Protein AF-A0A392RPI7-F1 (afdb_monomer_lite)

Foldseek 3Di:
DDDDDDDDDDDDDDDDDDDDDDDDDDDDDPPPPPDDPPPPPDDPPPPPDPVPCPDPDDDDCCVVDDCSCVVVPPDDPVVRVCVVPVQDPVNVVVVVVVVVVVVVVVVVVVVVVVVVVPPDDDPDDD

Radius of gyration: 30.82 Å; chains: 1; bounding box: 76×56×72 Å

Structure (mmCIF, N/CA/C/O backbone):
data_AF-A0A392RPI7-F1
#
_entry.id   AF-A0A392RPI7-F1
#
loop_
_atom_site.group_PDB
_atom_site.id
_atom_site.type_symbol
_atom_site.label_atom_id
_atom_site.label_alt_id
_atom_site.label_comp_id
_atom_site.label_asym_id
_atom_site.label_entity_id
_atom_site.label_seq_id
_atom_site.pdbx_PDB_ins_code
_atom_site.Cartn_x
_atom_site.Cartn_y
_atom_site.Cartn_z
_atom_site.occupancy
_atom_site.B_iso_or_equiv
_atom_site.auth_seq_id
_atom_site.auth_comp_id
_atom_site.auth_asym_id
_atom_site.auth_atom_id
_atom_site.pdbx_PDB_model_num
ATOM 1 N N . ILE A 1 1 ? 12.621 -22.793 6.891 1.00 51.31 1 ILE A N 1
ATOM 2 C CA . ILE A 1 1 ? 13.634 -23.084 7.932 1.00 51.31 1 ILE A CA 1
ATOM 3 C C . ILE A 1 1 ? 14.975 -23.235 7.242 1.00 51.31 1 ILE A C 1
ATOM 5 O O . ILE A 1 1 ? 15.217 -24.303 6.709 1.00 51.31 1 ILE A O 1
ATOM 9 N N . TRP A 1 2 ? 15.815 -22.201 7.255 1.00 33.41 2 TRP A N 1
ATOM 10 C CA . TRP A 1 2 ? 17.270 -22.356 7.182 1.00 33.41 2 TRP A CA 1
ATOM 11 C C . TRP A 1 2 ? 17.887 -21.297 8.095 1.00 33.41 2 TRP A C 1
ATOM 13 O O . TRP A 1 2 ? 17.594 -20.114 7.963 1.00 33.41 2 TRP A O 1
ATOM 23 N N . ALA A 1 3 ? 18.672 -21.768 9.057 1.00 39.59 3 ALA A N 1
ATOM 24 C CA . ALA A 1 3 ? 19.480 -21.000 9.991 1.00 39.59 3 ALA A CA 1
ATOM 25 C C . ALA A 1 3 ? 20.866 -21.646 10.010 1.00 39.59 3 ALA A C 1
ATOM 27 O O . ALA A 1 3 ? 20.908 -22.869 10.078 1.00 39.59 3 ALA A O 1
ATOM 28 N N . VAL A 1 4 ? 21.929 -20.837 9.947 1.00 40.47 4 VAL A N 1
ATOM 29 C CA . VAL A 1 4 ? 23.367 -21.073 10.248 1.00 40.47 4 VAL A CA 1
ATOM 30 C C . VAL A 1 4 ? 24.020 -19.695 9.987 1.00 40.47 4 VAL A C 1
ATOM 32 O O . VAL A 1 4 ? 23.712 -19.109 8.957 1.00 40.47 4 VAL A O 1
ATOM 35 N N . LEU A 1 5 ? 24.900 -19.067 10.767 1.00 35.44 5 LEU A N 1
ATOM 36 C CA . LEU A 1 5 ? 25.519 -19.254 12.081 1.00 35.44 5 LEU A CA 1
ATOM 37 C C . LEU A 1 5 ? 26.248 -17.918 12.376 1.00 35.44 5 LEU A C 1
ATOM 39 O O . LEU A 1 5 ? 26.778 -17.293 11.462 1.00 35.44 5 LEU A O 1
ATOM 43 N N . GLU A 1 6 ? 26.221 -17.493 13.636 1.00 43.22 6 GLU A N 1
ATOM 44 C CA . GLU A 1 6 ? 26.951 -16.362 14.235 1.00 43.22 6 GLU A CA 1
ATOM 45 C C . GLU A 1 6 ? 28.468 -16.346 13.959 1.00 43.22 6 GLU A C 1
ATOM 47 O O . GLU A 1 6 ? 29.110 -17.393 14.023 1.00 43.22 6 GLU A O 1
ATOM 52 N N . GLU A 1 7 ? 29.057 -15.148 13.838 1.00 35.44 7 GLU A N 1
ATOM 53 C CA . GLU A 1 7 ? 30.389 -14.864 14.398 1.00 35.44 7 GLU A CA 1
ATOM 54 C C . GLU A 1 7 ? 30.482 -13.395 14.876 1.00 35.44 7 GLU A C 1
ATOM 56 O O . GLU A 1 7 ? 29.985 -12.472 14.231 1.00 35.44 7 GLU A O 1
ATOM 61 N N . SER A 1 8 ? 31.090 -13.199 16.049 1.00 45.62 8 SER A N 1
ATOM 62 C CA . SER A 1 8 ? 31.067 -12.004 16.907 1.00 45.62 8 SER A CA 1
ATOM 63 C C . SER A 1 8 ? 32.345 -11.130 16.837 1.00 45.62 8 SER A C 1
ATOM 65 O O . SER A 1 8 ? 33.437 -11.661 16.988 1.00 45.62 8 SER A O 1
ATOM 67 N N . GLY A 1 9 ? 32.179 -9.789 16.801 1.00 39.09 9 GLY A N 1
ATOM 68 C CA . GLY A 1 9 ? 33.077 -8.714 17.329 1.00 39.09 9 GLY A CA 1
ATOM 69 C C . GLY A 1 9 ? 34.450 -8.446 16.653 1.00 39.09 9 GLY A C 1
ATOM 70 O O . GLY A 1 9 ? 34.900 -9.291 15.892 1.00 39.09 9 GLY A O 1
ATOM 71 N N . PRO A 1 10 ? 35.182 -7.321 16.923 1.00 44.31 10 PRO A N 1
ATOM 72 C CA . PRO A 1 10 ? 34.985 -6.278 17.943 1.00 44.31 10 PRO A CA 1
ATOM 73 C C . PRO A 1 10 ? 35.055 -4.799 17.449 1.00 44.31 10 PRO A C 1
ATOM 75 O O . PRO A 1 10 ? 35.324 -4.477 16.296 1.00 44.31 10 PRO A O 1
ATOM 78 N N . VAL A 1 11 ? 34.814 -3.897 18.406 1.00 47.00 11 VAL A N 1
ATOM 79 C CA . VAL A 1 11 ? 34.864 -2.423 18.374 1.00 47.00 11 VAL A CA 1
ATOM 80 C C . VAL A 1 11 ? 36.201 -1.827 17.883 1.00 47.00 11 VAL A C 1
ATOM 82 O O . VAL A 1 11 ? 37.271 -2.336 18.207 1.00 47.00 11 VAL A O 1
ATOM 85 N N . GLY A 1 12 ? 36.154 -0.684 17.183 1.00 37.12 12 GLY A N 1
ATOM 86 C CA . GLY A 1 12 ? 37.349 0.105 16.855 1.00 37.12 12 GLY A CA 1
ATOM 87 C C . GLY A 1 12 ? 37.053 1.385 16.067 1.00 37.12 12 GLY A C 1
ATOM 88 O O . GLY A 1 12 ? 36.778 1.348 14.875 1.00 37.12 12 GLY A O 1
ATOM 89 N N . SER A 1 13 ? 37.115 2.527 16.749 1.00 54.50 13 SER A N 1
ATOM 90 C CA . SER A 1 13 ? 37.046 3.887 16.204 1.00 54.50 13 SER A CA 1
ATOM 91 C C . SER A 1 13 ? 38.270 4.257 15.360 1.00 54.50 13 SER A C 1
ATOM 93 O O . SER A 1 13 ? 39.371 3.844 15.719 1.00 54.50 13 SER A O 1
ATOM 95 N N . SER A 1 14 ? 38.106 5.140 14.364 1.00 45.69 14 SER A N 1
ATOM 96 C CA . SER A 1 14 ? 38.886 6.387 14.154 1.00 45.69 14 SER A CA 1
ATOM 97 C C . SER A 1 14 ? 38.603 6.982 12.766 1.00 45.69 14 SER A C 1
ATOM 99 O O . SER A 1 14 ? 38.837 6.328 11.754 1.00 45.69 14 SER A O 1
ATOM 101 N N . SER A 1 15 ? 38.167 8.245 12.714 1.00 52.41 15 SER A N 1
ATOM 102 C CA . SER A 1 15 ? 38.158 9.067 11.494 1.00 52.41 15 SER A CA 1
ATOM 103 C C . SER A 1 15 ? 39.515 9.750 11.310 1.00 52.41 15 SER A C 1
ATOM 105 O O . SER A 1 15 ? 39.924 10.482 12.214 1.00 52.41 15 SER A O 1
ATOM 107 N N . PRO A 1 16 ? 40.186 9.630 10.152 1.00 52.38 16 PRO A N 1
ATOM 108 C CA . PRO A 1 16 ? 41.284 10.514 9.802 1.00 52.38 16 PRO A CA 1
ATOM 109 C C . PRO A 1 16 ? 40.748 11.690 8.981 1.00 52.38 16 PRO A C 1
ATOM 111 O O . PRO A 1 16 ? 40.222 11.521 7.881 1.00 52.38 16 PRO A O 1
ATOM 114 N N . GLY A 1 17 ? 40.898 12.898 9.524 1.00 48.22 17 GLY A N 1
ATOM 115 C CA . GLY A 1 17 ? 40.789 14.127 8.751 1.00 48.22 17 GLY A CA 1
ATOM 116 C C . GLY A 1 17 ? 41.848 14.144 7.649 1.00 48.22 17 GLY A C 1
ATOM 117 O O . GLY A 1 17 ? 43.034 13.965 7.917 1.00 48.22 17 GLY A O 1
ATOM 118 N N . GLY A 1 18 ? 41.412 14.352 6.410 1.00 48.03 18 GLY A N 1
ATOM 119 C CA . GLY A 1 18 ? 42.288 14.549 5.265 1.00 48.03 18 GLY A CA 1
ATOM 120 C C . GLY A 1 18 ? 42.185 15.986 4.779 1.00 48.03 18 GLY A C 1
ATOM 121 O O . GLY A 1 18 ? 41.219 16.342 4.110 1.00 48.03 18 GLY A O 1
ATOM 122 N N . VAL A 1 19 ? 43.186 16.808 5.093 1.00 47.59 19 VAL A N 1
ATOM 123 C CA . VAL A 1 19 ? 43.492 17.987 4.277 1.00 47.59 19 VAL A CA 1
ATOM 124 C C . VAL A 1 19 ? 44.417 17.502 3.166 1.00 47.59 19 VAL A C 1
ATOM 126 O O . VAL A 1 19 ? 45.408 16.827 3.438 1.00 47.59 19 VAL A O 1
ATOM 129 N N . SER A 1 20 ? 44.099 17.803 1.912 1.00 48.66 20 SER A N 1
ATOM 130 C CA . SER A 1 20 ? 45.032 17.568 0.812 1.00 48.66 20 SER A CA 1
ATOM 131 C C . SER A 1 20 ? 45.017 18.766 -0.120 1.00 48.66 20 SER A C 1
ATOM 133 O O . SER A 1 20 ? 44.084 18.983 -0.891 1.00 48.66 20 SER A O 1
ATOM 135 N N . SER A 1 21 ? 46.063 19.576 0.007 1.00 54.03 21 SER A N 1
ATOM 136 C CA . SER A 1 21 ? 46.486 20.525 -1.005 1.00 54.03 21 SER A CA 1
ATOM 137 C C . SER A 1 21 ? 47.372 19.789 -2.009 1.00 54.03 21 SER A C 1
ATOM 139 O O . SER A 1 21 ? 48.346 19.136 -1.642 1.00 54.03 21 SER A O 1
ATOM 141 N N . SER A 1 22 ? 47.072 19.928 -3.297 1.00 56.31 22 SER A N 1
ATOM 142 C CA . SER A 1 22 ? 48.074 19.726 -4.340 1.00 56.31 22 SER A CA 1
ATOM 143 C C . SER A 1 22 ? 47.829 20.713 -5.478 1.00 56.31 22 SER A C 1
ATOM 145 O O . SER A 1 22 ? 46.859 20.637 -6.225 1.00 56.31 22 SER A O 1
ATOM 147 N N . HIS A 1 23 ? 48.721 21.699 -5.563 1.00 52.69 23 HIS A N 1
ATOM 148 C CA . HIS A 1 23 ? 49.049 22.355 -6.820 1.00 52.69 23 HIS A CA 1
ATOM 149 C C . HIS A 1 23 ? 50.164 21.523 -7.459 1.00 52.69 23 HIS A C 1
ATOM 151 O O . HIS A 1 23 ? 51.150 21.216 -6.794 1.00 52.69 23 HIS A O 1
ATOM 157 N N . GLY A 1 24 ? 50.018 21.168 -8.733 1.00 42.56 24 GLY A N 1
ATOM 158 C CA . GLY A 1 24 ? 51.054 20.454 -9.480 1.00 42.56 24 GLY A CA 1
ATOM 159 C C . GLY A 1 24 ? 50.517 19.927 -10.801 1.00 42.56 24 GLY A C 1
ATOM 160 O O . GLY A 1 24 ? 50.090 18.783 -10.889 1.00 42.56 24 GLY A O 1
ATOM 161 N N . GLY A 1 25 ? 50.480 20.793 -11.814 1.00 49.06 25 GLY A N 1
ATOM 162 C CA . GLY A 1 25 ? 50.019 20.449 -13.154 1.00 49.06 25 GLY A CA 1
ATOM 163 C C . GLY A 1 25 ? 51.024 19.602 -13.938 1.00 49.06 25 GLY A C 1
ATOM 164 O O . GLY A 1 25 ? 52.226 19.840 -13.895 1.00 49.06 25 GLY A O 1
ATOM 165 N N . SER A 1 26 ? 50.497 18.664 -14.721 1.00 47.50 26 SER A N 1
ATOM 166 C CA . SER A 1 26 ? 51.101 18.186 -15.964 1.00 47.50 26 SER A CA 1
ATOM 167 C C . SER A 1 26 ? 49.959 17.717 -16.864 1.00 47.50 26 SER A C 1
ATOM 169 O O . SER A 1 26 ? 49.322 16.699 -16.597 1.00 47.50 26 SER A O 1
ATOM 171 N N . ILE A 1 27 ? 49.623 18.525 -17.872 1.00 50.72 27 ILE A N 1
ATOM 172 C CA . ILE A 1 27 ? 48.581 18.231 -18.859 1.00 50.72 27 ILE A CA 1
ATOM 173 C C . ILE A 1 27 ? 49.290 17.823 -20.145 1.00 50.72 27 ILE A C 1
ATOM 175 O O . ILE A 1 27 ? 49.835 18.668 -20.850 1.00 50.72 27 ILE A O 1
ATOM 179 N N . ILE A 1 28 ? 49.271 16.528 -20.455 1.00 49.88 28 ILE A N 1
ATOM 180 C CA . ILE A 1 28 ? 49.540 16.024 -21.803 1.00 49.88 28 ILE A CA 1
ATOM 181 C C . ILE A 1 28 ? 48.369 15.120 -22.168 1.00 49.88 28 ILE A C 1
ATOM 183 O O . ILE A 1 28 ? 48.223 14.011 -21.667 1.00 49.88 28 ILE A O 1
ATOM 187 N N . GLY A 1 29 ? 47.501 15.663 -23.010 1.00 48.75 29 GLY A N 1
ATOM 188 C CA . GLY A 1 29 ? 46.255 15.055 -23.445 1.00 48.75 29 GLY A CA 1
ATOM 189 C C . GLY A 1 29 ? 45.259 16.169 -23.708 1.00 48.75 29 GLY A C 1
ATOM 190 O O . GLY A 1 29 ? 44.806 16.826 -22.776 1.00 48.75 29 GLY A O 1
ATOM 191 N N . SER A 1 30 ? 44.973 16.431 -24.983 1.00 56.66 30 SER A N 1
ATOM 192 C CA . SER A 1 30 ? 43.951 17.387 -25.405 1.00 56.66 30 SER A CA 1
ATOM 193 C C . SER A 1 30 ? 42.602 16.953 -24.834 1.00 56.66 30 SER A C 1
ATOM 195 O O . SER A 1 30 ? 41.907 16.109 -25.400 1.00 56.66 30 SER A O 1
ATOM 197 N N . LEU A 1 31 ? 42.237 17.508 -23.680 1.00 51.53 31 LEU A N 1
ATOM 198 C CA . LEU A 1 31 ? 40.863 17.522 -23.223 1.00 51.53 31 LEU A CA 1
ATOM 199 C C . LEU A 1 31 ? 40.146 18.469 -24.175 1.00 51.53 31 LEU A C 1
ATOM 201 O O . LEU A 1 31 ? 40.155 19.685 -23.987 1.00 51.53 31 LEU A O 1
ATOM 205 N N . VAL A 1 32 ? 39.510 17.916 -25.208 1.00 56.84 32 VAL A N 1
ATOM 206 C CA . VAL A 1 32 ? 38.335 18.579 -25.762 1.00 56.84 32 VAL A CA 1
ATOM 207 C C . VAL A 1 32 ? 37.366 18.674 -24.591 1.00 56.84 32 VAL A C 1
ATOM 209 O O . VAL A 1 32 ? 36.648 17.728 -24.270 1.00 56.84 32 VAL A O 1
ATOM 212 N N . VAL A 1 33 ? 37.411 19.810 -23.897 1.00 61.41 33 VAL A N 1
ATOM 213 C CA . VAL A 1 33 ? 36.421 20.200 -22.906 1.00 61.41 33 VAL A CA 1
ATOM 214 C C . VAL A 1 33 ? 35.148 20.415 -23.708 1.00 61.41 33 VAL A C 1
ATOM 216 O O . VAL A 1 33 ? 34.860 21.508 -24.194 1.00 61.41 33 VAL A O 1
ATOM 219 N N . ARG A 1 34 ? 34.408 19.327 -23.933 1.00 68.62 34 ARG A N 1
ATOM 220 C CA . ARG A 1 34 ? 33.024 19.384 -24.385 1.00 68.62 34 ARG A CA 1
ATOM 221 C C . ARG A 1 34 ? 32.313 20.214 -23.327 1.00 68.62 34 ARG A C 1
ATOM 223 O O . ARG A 1 34 ? 32.133 19.746 -22.204 1.00 68.62 34 ARG A O 1
ATOM 230 N N . GLN A 1 35 ? 31.991 21.465 -23.664 1.00 68.81 35 GLN A N 1
ATOM 231 C CA . GLN A 1 35 ? 31.199 22.303 -22.777 1.00 68.81 35 GLN A CA 1
ATOM 232 C C . GLN A 1 35 ? 29.955 21.504 -22.369 1.00 68.81 35 GL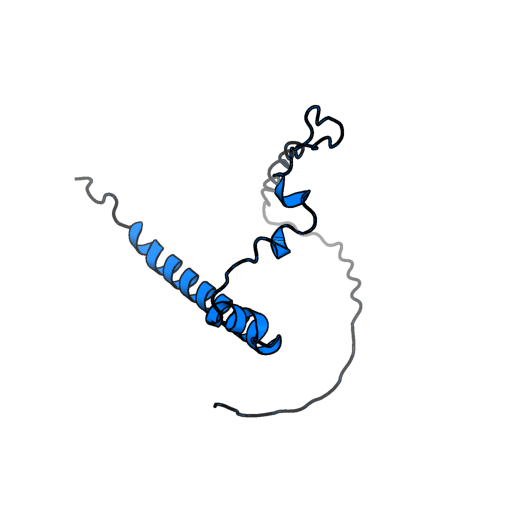N A C 1
ATOM 234 O O . GLN A 1 35 ? 29.315 20.906 -23.246 1.00 68.81 35 GLN A O 1
ATOM 239 N N . PRO A 1 36 ? 29.624 21.458 -21.066 1.00 67.50 36 PRO A N 1
ATOM 240 C CA . PRO A 1 36 ? 28.362 20.898 -20.623 1.00 67.50 36 PRO A CA 1
ATOM 241 C C . PRO A 1 36 ? 27.239 21.547 -21.437 1.00 67.50 36 PRO A C 1
ATOM 243 O O . PRO A 1 36 ? 27.299 22.763 -21.653 1.00 67.50 36 PRO A O 1
ATOM 246 N N . PRO A 1 37 ? 26.245 20.775 -21.913 1.00 74.31 37 PRO A N 1
ATOM 247 C CA . PRO A 1 37 ? 25.101 21.343 -22.610 1.00 74.31 37 PRO A CA 1
ATOM 248 C C . PRO A 1 37 ? 24.579 22.556 -21.831 1.00 74.31 37 PRO A C 1
ATOM 250 O O . PRO A 1 37 ? 24.459 22.454 -20.602 1.00 74.31 37 PRO A O 1
ATOM 253 N N . PRO A 1 38 ? 24.298 23.696 -22.495 1.00 77.00 38 PRO A N 1
ATOM 254 C CA . PRO A 1 38 ? 23.743 24.859 -21.821 1.00 77.00 38 PRO A CA 1
ATOM 255 C C . PRO A 1 38 ? 22.556 24.400 -20.986 1.00 77.00 38 PRO A C 1
ATOM 257 O O . PRO A 1 38 ? 21.671 23.711 -21.504 1.00 77.00 38 PRO A O 1
ATOM 260 N N . LYS A 1 39 ? 22.573 24.709 -19.682 1.00 69.62 39 LYS A N 1
ATOM 261 C CA . LYS A 1 39 ? 21.469 24.377 -18.780 1.00 69.62 39 LYS A CA 1
ATOM 262 C C . LYS A 1 39 ? 20.206 24.936 -19.422 1.00 69.62 39 LYS A C 1
ATOM 264 O O . LYS A 1 39 ? 20.043 26.152 -19.481 1.00 69.62 39 LYS A O 1
ATOM 269 N N . ARG A 1 40 ? 19.347 24.060 -19.950 1.00 71.44 40 ARG A N 1
ATOM 270 C CA . ARG A 1 40 ? 18.039 24.482 -20.443 1.00 71.44 40 ARG A CA 1
ATOM 271 C C . ARG A 1 40 ? 17.359 25.167 -19.268 1.00 71.44 40 ARG A C 1
ATOM 273 O O . ARG A 1 40 ? 17.280 24.582 -18.186 1.00 71.44 40 ARG A O 1
ATOM 280 N N .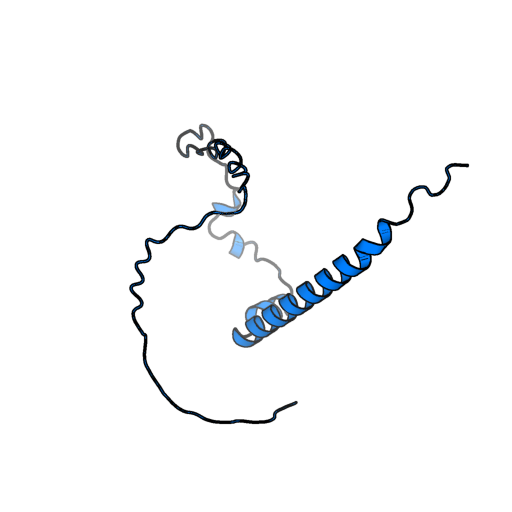 GLN A 1 41 ? 16.945 26.414 -19.466 1.00 67.56 41 GLN A N 1
ATOM 281 C CA . GLN A 1 41 ? 16.085 27.095 -18.516 1.00 67.56 41 GLN A CA 1
ATOM 282 C C . GLN A 1 41 ? 14.855 26.201 -18.373 1.00 67.56 41 GLN A C 1
ATOM 284 O O . GLN A 1 41 ? 14.148 25.964 -19.350 1.00 67.56 41 GLN A O 1
ATOM 289 N N . ARG A 1 42 ? 14.683 25.601 -17.189 1.00 72.00 42 ARG A N 1
ATOM 290 C CA . ARG A 1 42 ? 13.455 24.886 -16.850 1.00 72.00 42 ARG A CA 1
ATOM 291 C C . ARG A 1 42 ? 12.339 25.901 -17.084 1.00 72.00 42 ARG A C 1
ATOM 293 O O . ARG A 1 42 ? 12.398 26.987 -16.505 1.00 72.00 42 ARG A O 1
ATOM 300 N N . GLU A 1 43 ? 11.416 25.597 -17.997 1.00 74.31 43 GLU A N 1
ATOM 301 C CA . GLU A 1 43 ? 10.189 26.381 -18.133 1.00 74.31 43 GLU A CA 1
ATOM 302 C C . GLU A 1 43 ? 9.630 26.546 -16.725 1.00 74.31 43 GLU A C 1
ATOM 304 O O . GLU A 1 43 ? 9.619 25.574 -15.965 1.00 74.31 43 GLU A O 1
ATOM 309 N N . GLN A 1 44 ? 9.335 27.789 -16.337 1.00 67.81 44 GLN A N 1
ATOM 310 C CA . GLN A 1 44 ? 8.867 28.090 -14.988 1.00 67.81 44 GLN A CA 1
ATOM 311 C C . GLN A 1 44 ? 7.738 27.118 -14.673 1.00 67.81 44 GLN A C 1
ATOM 313 O O . GLN A 1 44 ? 6.765 27.040 -15.422 1.00 67.81 44 GLN A O 1
ATOM 318 N N . GLU A 1 45 ? 7.933 26.321 -13.623 1.00 69.81 45 GLU A N 1
ATOM 319 C CA . GLU A 1 45 ? 6.912 25.394 -13.164 1.00 69.81 45 GLU A CA 1
ATOM 320 C C . GLU A 1 45 ? 5.657 26.239 -12.935 1.00 69.81 45 GLU A C 1
ATOM 322 O O . GLU A 1 45 ? 5.784 27.274 -12.271 1.00 69.81 45 GLU A O 1
ATOM 327 N N . PRO A 1 46 ? 4.512 25.914 -13.566 1.00 73.81 46 PRO A N 1
ATOM 328 C CA . PRO A 1 46 ? 3.338 26.768 -13.507 1.00 73.81 46 PRO A CA 1
ATOM 329 C C . PRO A 1 46 ? 3.036 27.096 -12.048 1.00 73.81 46 PRO A C 1
ATOM 331 O O . PRO A 1 46 ? 2.666 26.216 -11.272 1.00 73.81 46 PRO A O 1
ATOM 334 N N . VAL A 1 47 ? 3.261 28.352 -11.659 1.00 73.56 47 VAL A N 1
ATOM 335 C CA . VAL A 1 47 ? 2.961 28.813 -10.308 1.00 73.56 47 VAL A CA 1
ATOM 336 C C . VAL A 1 47 ? 1.450 28.934 -10.262 1.00 73.56 47 VAL A C 1
ATOM 338 O O . VAL A 1 47 ? 0.871 29.859 -10.829 1.00 73.56 47 VAL A O 1
ATOM 341 N N . ILE A 1 48 ? 0.811 27.927 -9.677 1.00 77.19 48 ILE A N 1
ATOM 342 C CA . ILE A 1 48 ? -0.636 27.887 -9.514 1.00 77.19 48 ILE A CA 1
ATOM 343 C C . ILE A 1 48 ? -0.987 28.960 -8.487 1.00 77.19 48 ILE A C 1
ATOM 345 O O . ILE A 1 48 ? -0.727 28.798 -7.295 1.00 77.19 48 ILE A O 1
ATOM 349 N N . ASP A 1 49 ? -1.543 30.067 -8.964 1.00 75.50 49 ASP A N 1
ATOM 350 C CA . ASP A 1 49 ? -2.100 31.103 -8.108 1.00 75.50 49 ASP A CA 1
ATOM 351 C C . ASP A 1 49 ? -3.373 30.562 -7.439 1.00 75.50 49 ASP A C 1
ATOM 353 O O . ASP A 1 49 ? -4.397 30.334 -8.087 1.00 75.50 49 ASP A O 1
ATOM 357 N N . LEU A 1 50 ? -3.278 30.311 -6.132 1.00 72.44 50 LEU A N 1
ATOM 358 C CA . LEU A 1 50 ? -4.371 29.795 -5.309 1.00 72.44 50 LEU A CA 1
ATOM 359 C C . LEU A 1 50 ? -5.488 30.827 -5.084 1.00 72.44 50 LEU A C 1
ATOM 361 O O . LEU A 1 50 ? -6.582 30.440 -4.671 1.00 72.44 50 LEU A O 1
ATOM 365 N N . GLU A 1 51 ? -5.244 32.109 -5.367 1.00 71.44 51 GLU A N 1
ATOM 366 C CA . GLU A 1 51 ? -6.228 33.188 -5.224 1.00 71.44 51 GLU A CA 1
ATOM 367 C C . GLU A 1 51 ? -6.884 33.571 -6.562 1.00 71.44 51 GLU A C 1
ATOM 369 O O . GLU A 1 51 ? -7.998 34.093 -6.568 1.00 71.44 51 GLU A O 1
ATOM 374 N N . ALA A 1 52 ? -6.271 33.219 -7.700 1.00 69.19 52 ALA A N 1
ATOM 375 C CA . ALA A 1 52 ? -6.844 33.399 -9.042 1.00 69.19 52 ALA A CA 1
ATOM 376 C C . ALA A 1 52 ? -7.920 32.363 -9.423 1.00 69.19 52 ALA A C 1
ATOM 378 O O . ALA A 1 52 ? -8.419 32.374 -10.553 1.00 69.19 52 ALA A O 1
ATOM 379 N N . PHE A 1 53 ? -8.307 31.458 -8.517 1.00 65.69 53 PHE A N 1
ATOM 380 C CA . PHE A 1 53 ? -9.446 30.569 -8.743 1.00 65.69 53 PHE A CA 1
ATOM 381 C C . PHE A 1 53 ? -10.757 31.372 -8.704 1.00 65.69 53 PHE A C 1
ATOM 383 O O . PHE A 1 53 ? -11.483 31.365 -7.713 1.00 65.69 53 PHE A O 1
ATOM 390 N N . GLU A 1 54 ? -11.107 32.016 -9.823 1.00 68.38 54 GLU A N 1
ATOM 391 C CA . GLU A 1 54 ? -12.390 32.719 -10.011 1.00 68.38 54 GLU A CA 1
ATOM 392 C C . GLU A 1 54 ? -13.601 31.802 -9.767 1.00 68.38 54 GLU A C 1
ATOM 394 O O . GLU A 1 54 ? -14.696 32.258 -9.434 1.00 68.38 54 GLU A O 1
ATOM 399 N N . LYS A 1 55 ? -13.407 30.485 -9.916 1.00 74.06 55 LYS A N 1
ATOM 400 C CA . LYS A 1 55 ? -14.416 29.468 -9.646 1.00 74.06 55 LYS A CA 1
ATOM 401 C C . LYS A 1 55 ? -13.946 28.550 -8.517 1.00 74.06 55 LYS A C 1
ATOM 403 O O . LYS A 1 55 ? -13.019 27.768 -8.740 1.00 74.06 55 LYS A O 1
ATOM 408 N N . PRO A 1 56 ? -14.611 28.567 -7.347 1.00 75.62 56 PRO A N 1
ATOM 409 C CA . PRO A 1 56 ? -14.341 27.606 -6.291 1.00 75.62 56 PRO A CA 1
ATOM 410 C C . PRO A 1 56 ? -14.444 26.187 -6.848 1.00 75.62 56 PRO A C 1
ATOM 412 O O . PRO A 1 56 ? -15.422 25.848 -7.527 1.00 75.62 56 PRO A O 1
ATOM 415 N N . PHE A 1 57 ? -13.444 25.353 -6.566 1.00 71.25 57 PHE A N 1
ATOM 416 C CA . PHE A 1 57 ? -13.551 23.928 -6.836 1.00 71.25 57 PHE A CA 1
ATOM 417 C C . PHE A 1 57 ? -14.748 23.389 -6.048 1.00 71.25 57 PHE A C 1
ATOM 419 O O . PHE A 1 57 ? -14.764 23.379 -4.817 1.00 71.25 57 PHE A O 1
ATOM 426 N N . MET A 1 58 ? -15.790 22.992 -6.773 1.00 79.56 58 MET A N 1
ATOM 427 C CA . MET A 1 58 ? -16.992 22.428 -6.179 1.00 79.56 58 MET A CA 1
ATOM 428 C C . MET A 1 58 ? -16.667 21.001 -5.752 1.00 79.56 58 MET A C 1
ATOM 430 O O . MET A 1 58 ? -16.643 20.091 -6.581 1.00 79.56 58 MET A O 1
ATOM 434 N N . PHE A 1 59 ? -16.419 20.799 -4.460 1.00 80.88 59 PHE A N 1
ATOM 435 C CA . PHE A 1 59 ? -16.317 19.452 -3.920 1.00 80.88 59 PHE A CA 1
ATOM 436 C C . PHE A 1 59 ? -17.634 18.698 -4.156 1.00 80.88 59 PHE A C 1
ATOM 438 O O . PHE A 1 59 ? -18.717 19.275 -3.992 1.00 80.88 59 PHE A O 1
ATOM 445 N N . PRO A 1 60 ? -17.578 17.405 -4.523 1.00 86.94 60 PRO A N 1
ATOM 446 C CA . PRO A 1 60 ? -18.751 16.546 -4.478 1.00 86.94 60 PRO A CA 1
ATOM 447 C C . PRO A 1 60 ? -19.481 16.701 -3.137 1.00 86.94 60 PRO A C 1
ATOM 449 O O . PRO A 1 60 ? -18.852 16.713 -2.081 1.00 86.94 60 PRO A O 1
ATOM 452 N N . ARG A 1 61 ? -20.816 16.815 -3.164 1.00 83.56 61 ARG A N 1
ATOM 453 C CA . ARG A 1 61 ? -21.631 17.126 -1.968 1.00 83.56 61 ARG A CA 1
ATOM 454 C C . ARG A 1 61 ? -21.384 16.180 -0.791 1.00 83.56 61 ARG A C 1
ATOM 456 O O . ARG A 1 61 ? -21.540 16.586 0.355 1.00 83.56 61 ARG A O 1
ATOM 463 N N . VAL A 1 62 ? -20.964 14.949 -1.082 1.00 86.00 62 VAL A N 1
ATOM 464 C CA . VAL A 1 62 ? -20.616 13.915 -0.098 1.00 86.00 62 VAL A CA 1
ATOM 465 C C . VAL A 1 62 ? -19.509 14.352 0.866 1.00 86.00 62 VAL A C 1
ATOM 467 O O . VAL A 1 62 ? -19.502 13.916 2.007 1.00 86.00 62 VAL A O 1
ATOM 470 N N . PHE A 1 63 ? -18.615 15.257 0.450 1.00 83.00 63 PHE A N 1
ATOM 471 C CA . PHE A 1 63 ? -17.556 15.793 1.312 1.00 83.00 63 PHE A CA 1
ATOM 472 C C . PHE A 1 63 ? -18.064 16.836 2.316 1.00 83.00 63 PHE A C 1
ATOM 474 O O . PHE A 1 63 ? -17.389 17.121 3.300 1.00 83.00 63 PHE A O 1
ATOM 481 N N . SER A 1 64 ? -19.240 17.419 2.076 1.00 85.56 64 SER A N 1
ATOM 482 C CA . SER A 1 64 ? -19.867 18.394 2.976 1.00 85.56 64 SER A CA 1
ATOM 483 C C . SER A 1 64 ? -20.980 17.786 3.839 1.00 85.56 64 SER A C 1
ATOM 485 O O . SER A 1 64 ? -21.386 18.410 4.820 1.00 85.56 64 SER A O 1
ATOM 487 N N . ASP A 1 65 ? -21.477 16.590 3.502 1.00 90.75 65 ASP A N 1
ATOM 488 C CA . ASP A 1 65 ? -22.482 15.876 4.298 1.00 90.75 65 ASP A CA 1
ATOM 489 C C . ASP A 1 65 ? -21.815 15.178 5.491 1.00 90.75 65 ASP A C 1
ATOM 491 O O . ASP A 1 65 ? -21.239 14.094 5.388 1.00 90.75 65 ASP A O 1
ATOM 495 N N . LYS A 1 66 ? -21.885 15.831 6.654 1.00 90.94 66 LYS A N 1
ATOM 496 C CA . LYS A 1 66 ? -21.461 15.229 7.920 1.00 90.94 66 LYS A CA 1
ATOM 497 C C . LYS A 1 66 ? -22.313 13.987 8.175 1.00 90.94 66 LYS A C 1
ATOM 499 O O . LYS A 1 66 ? -23.539 14.073 8.197 1.00 90.94 66 LYS A O 1
ATOM 504 N N . GLY A 1 67 ? -21.677 12.846 8.405 1.00 91.31 67 GLY A N 1
ATOM 505 C CA . GLY A 1 67 ? -22.407 11.594 8.579 1.00 91.31 67 GLY A CA 1
ATOM 506 C C . GLY A 1 67 ? -22.592 10.784 7.288 1.00 91.31 67 GLY A C 1
ATOM 507 O O . GLY A 1 67 ? -23.331 9.801 7.301 1.00 91.31 67 GLY A O 1
ATOM 508 N N . PHE A 1 68 ? -22.024 11.210 6.149 1.00 92.00 68 PHE A N 1
ATOM 509 C CA . PHE A 1 68 ? -22.235 10.528 4.866 1.00 92.00 68 PHE A CA 1
ATOM 510 C C . PHE A 1 68 ? -21.775 9.065 4.894 1.00 92.00 68 PHE A C 1
ATOM 512 O O . PHE A 1 68 ? -22.505 8.191 4.432 1.00 92.00 68 PHE A O 1
ATOM 519 N N . LEU A 1 69 ? -20.601 8.783 5.466 1.00 89.06 69 LEU A N 1
ATOM 520 C CA . LEU A 1 69 ? -20.063 7.420 5.546 1.00 89.06 69 LEU A CA 1
ATOM 521 C C . LEU A 1 69 ? -20.813 6.555 6.566 1.00 89.06 69 LEU A C 1
ATOM 523 O O . LEU A 1 69 ? -20.847 5.338 6.434 1.00 89.06 69 LEU A O 1
ATOM 527 N N . GLU A 1 70 ? -21.456 7.169 7.553 1.00 90.56 70 GLU A N 1
ATOM 528 C CA . GLU A 1 70 ? -22.309 6.505 8.533 1.00 90.56 70 GLU A CA 1
ATOM 529 C C . GLU A 1 70 ? -23.648 6.086 7.908 1.00 90.56 70 GLU A C 1
ATOM 531 O O . GLU A 1 70 ? -24.156 5.006 8.205 1.00 90.56 70 GLU A O 1
ATOM 536 N N . LYS A 1 71 ? -24.203 6.908 7.003 1.00 93.44 71 LYS A N 1
ATOM 537 C CA . LYS A 1 71 ? -25.402 6.571 6.206 1.00 93.44 71 LYS A CA 1
ATOM 538 C C . LYS A 1 71 ? -25.091 5.594 5.070 1.00 93.44 71 LYS A C 1
ATOM 540 O O . LYS A 1 71 ? -25.952 4.807 4.680 1.00 93.44 71 LYS A O 1
ATOM 545 N N . HIS A 1 72 ? -23.879 5.669 4.526 1.00 89.69 72 HIS A N 1
ATOM 546 C CA . HIS A 1 72 ? -23.417 4.882 3.388 1.00 89.69 72 HIS A CA 1
ATOM 547 C C . HIS A 1 72 ? -22.085 4.202 3.726 1.00 89.69 72 HIS A C 1
ATOM 549 O O . HIS A 1 72 ? -21.041 4.597 3.195 1.00 89.69 72 HIS A O 1
ATOM 555 N N . PRO A 1 73 ? -22.097 3.190 4.616 1.00 86.56 73 PRO A N 1
ATOM 556 C CA . PRO A 1 73 ? -20.879 2.490 4.983 1.00 86.56 73 PRO A CA 1
ATOM 557 C C . PRO A 1 73 ? -20.271 1.840 3.745 1.00 86.56 73 PRO A C 1
ATOM 559 O O . PRO A 1 73 ? -20.961 1.173 2.971 1.00 86.56 73 PRO A O 1
ATOM 562 N N . SER A 1 74 ? -18.962 2.021 3.571 1.00 83.06 74 SER A N 1
ATOM 563 C CA . SER A 1 74 ? -18.237 1.306 2.527 1.00 83.06 74 SER A CA 1
ATOM 564 C C . SER A 1 74 ? -18.343 -0.193 2.801 1.00 83.06 74 SER A C 1
ATOM 566 O O . SER A 1 74 ? -17.939 -0.683 3.867 1.00 83.06 74 SER A O 1
ATOM 568 N N . MET A 1 75 ? -18.938 -0.914 1.856 1.00 86.94 75 MET A N 1
ATOM 569 C CA . MET A 1 75 ? -19.048 -2.360 1.919 1.00 86.94 75 MET A CA 1
ATOM 570 C C . MET A 1 75 ? -17.752 -2.947 1.373 1.00 86.94 75 MET A C 1
ATOM 572 O O . MET A 1 75 ? -17.513 -2.945 0.171 1.00 86.94 75 MET A O 1
ATOM 576 N N . VAL A 1 76 ? -16.910 -3.404 2.289 1.00 87.25 76 VAL A N 1
ATOM 577 C CA . VAL A 1 76 ? -15.675 -4.131 2.003 1.00 87.25 76 VAL A CA 1
ATOM 578 C C . VAL A 1 76 ? -15.900 -5.544 2.511 1.00 87.25 76 VAL A C 1
ATOM 580 O O . VAL A 1 76 ? -16.421 -5.701 3.622 1.00 87.25 76 VAL A O 1
ATOM 583 N N . ALA A 1 77 ? -15.566 -6.552 1.706 1.00 90.44 77 ALA A N 1
ATOM 584 C CA . ALA A 1 77 ? -15.757 -7.937 2.115 1.00 90.44 77 ALA A CA 1
ATOM 585 C C . ALA A 1 77 ? -14.930 -8.227 3.377 1.00 90.44 77 ALA A C 1
ATOM 587 O O . ALA A 1 77 ? -13.820 -7.715 3.528 1.00 90.44 77 ALA A O 1
ATOM 588 N N . ASP A 1 78 ? -15.443 -9.065 4.278 1.00 87.56 78 ASP A N 1
ATOM 589 C CA . ASP A 1 78 ? -14.766 -9.336 5.555 1.00 87.56 78 ASP A CA 1
ATOM 590 C C . ASP A 1 78 ? -13.355 -9.905 5.350 1.00 87.56 78 ASP A C 1
ATOM 592 O O . ASP A 1 78 ? -12.426 -9.551 6.072 1.00 87.56 78 ASP A O 1
ATOM 596 N N . VAL A 1 79 ? -13.168 -10.703 4.293 1.00 87.31 79 VAL A N 1
ATOM 597 C CA . VAL A 1 79 ? -11.856 -11.216 3.881 1.00 87.31 79 VAL A CA 1
ATOM 598 C C . VAL A 1 79 ? -10.881 -10.090 3.522 1.00 87.31 79 VAL A C 1
ATOM 600 O O . VAL A 1 79 ? -9.745 -10.092 3.983 1.00 87.31 79 VAL A O 1
ATOM 603 N N . GLU A 1 80 ? -11.319 -9.074 2.782 1.00 87.12 80 GLU A N 1
ATOM 604 C CA . GLU A 1 80 ? -10.475 -7.935 2.400 1.00 87.12 80 GLU A CA 1
ATOM 605 C C . GLU A 1 80 ? -10.159 -7.055 3.613 1.00 87.12 80 GLU A C 1
ATOM 607 O O . GLU A 1 80 ? -9.017 -6.630 3.794 1.00 87.12 80 GLU A O 1
ATOM 612 N N . ARG A 1 81 ? -11.151 -6.833 4.489 1.00 86.19 81 ARG A N 1
ATOM 613 C CA . ARG A 1 81 ? -10.940 -6.132 5.763 1.00 86.19 81 ARG A CA 1
ATOM 614 C C . ARG A 1 81 ? -9.906 -6.842 6.630 1.00 86.19 81 ARG A C 1
ATOM 616 O O . ARG A 1 81 ? -9.015 -6.164 7.130 1.00 86.19 81 ARG A O 1
ATOM 623 N N . SER A 1 82 ? -9.994 -8.166 6.771 1.00 84.69 82 SER A N 1
ATOM 624 C CA . SER A 1 82 ? -9.032 -8.942 7.569 1.00 84.69 82 SER A CA 1
ATOM 625 C C . SER A 1 82 ? -7.614 -8.861 7.009 1.00 84.69 82 SER A C 1
ATOM 627 O O . SER A 1 82 ? -6.664 -8.678 7.760 1.00 84.69 82 SER A O 1
ATOM 629 N N . ILE A 1 83 ? -7.451 -8.882 5.682 1.00 83.06 83 ILE A N 1
ATOM 630 C CA . ILE A 1 83 ? -6.126 -8.774 5.057 1.00 83.06 83 ILE A CA 1
ATOM 631 C C . ILE A 1 83 ? -5.470 -7.431 5.396 1.00 83.06 83 ILE A C 1
ATOM 633 O O . ILE A 1 83 ? -4.272 -7.388 5.650 1.00 83.06 83 ILE A O 1
ATOM 637 N N . ILE A 1 84 ? -6.233 -6.336 5.420 1.00 79.94 84 ILE A N 1
ATOM 638 C CA . ILE A 1 84 ? -5.684 -4.997 5.679 1.00 79.94 84 ILE A CA 1
ATOM 639 C C . ILE A 1 84 ? -5.517 -4.729 7.180 1.00 79.94 84 ILE A C 1
ATOM 641 O O . ILE A 1 84 ? -4.533 -4.114 7.582 1.00 79.94 84 ILE A O 1
ATOM 645 N N . LEU A 1 85 ? -6.482 -5.146 8.005 1.00 83.50 85 LEU A N 1
ATOM 646 C CA . LEU A 1 85 ? -6.528 -4.791 9.427 1.00 83.50 85 LEU A CA 1
ATOM 647 C C . LEU A 1 85 ? -5.788 -5.784 10.331 1.00 83.50 85 LEU A C 1
ATOM 649 O O . LEU A 1 85 ? -5.254 -5.361 11.355 1.00 83.50 85 LEU A O 1
ATOM 653 N N . ASP A 1 86 ? -5.721 -7.064 9.957 1.00 86.69 86 ASP A N 1
ATOM 654 C CA . ASP A 1 86 ? -5.094 -8.105 10.785 1.00 86.69 86 ASP A CA 1
ATOM 655 C C . ASP A 1 86 ? -3.627 -8.357 10.403 1.00 86.69 86 ASP A C 1
ATOM 657 O O . ASP A 1 86 ? -2.888 -9.018 11.140 1.00 86.69 86 ASP A O 1
ATOM 661 N N . MET A 1 87 ? -3.166 -7.820 9.268 1.00 85.56 87 MET A N 1
ATOM 662 C CA . MET A 1 87 ? -1.761 -7.909 8.881 1.00 85.56 87 MET A CA 1
ATOM 663 C C . MET A 1 87 ? -0.911 -6.998 9.770 1.00 85.56 87 MET A C 1
ATOM 665 O O . MET A 1 87 ? -0.952 -5.772 9.683 1.00 85.56 87 MET A O 1
ATOM 669 N N . GLY A 1 88 ? -0.109 -7.613 10.640 1.00 88.81 88 GLY A N 1
ATOM 670 C CA . GLY A 1 88 ? 0.786 -6.883 11.531 1.00 88.81 88 GLY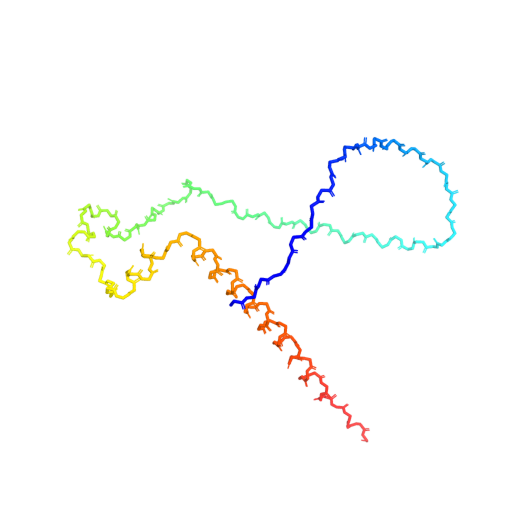 A CA 1
ATOM 671 C C . GLY A 1 88 ? 1.864 -6.084 10.774 1.00 88.81 88 GLY A C 1
ATOM 672 O O . GLY A 1 88 ? 2.268 -6.484 9.679 1.00 88.81 88 GLY A O 1
ATOM 673 N N . PRO A 1 89 ? 2.413 -5.003 11.367 1.00 87.06 89 PRO A N 1
ATOM 674 C CA . PRO A 1 89 ? 3.395 -4.138 10.704 1.00 87.06 89 PRO A CA 1
ATOM 675 C C . PRO A 1 89 ? 4.627 -4.872 10.157 1.00 87.06 89 PRO A C 1
ATOM 677 O O . PRO A 1 89 ? 5.103 -4.541 9.077 1.00 87.06 89 PRO A O 1
ATOM 680 N N . ALA A 1 90 ? 5.123 -5.884 10.877 1.00 89.88 90 ALA A N 1
ATOM 681 C CA . ALA A 1 90 ? 6.266 -6.688 10.444 1.00 89.88 90 ALA A CA 1
ATOM 682 C C . ALA A 1 90 ? 5.928 -7.569 9.229 1.00 89.88 90 ALA A C 1
ATOM 684 O O . ALA A 1 90 ? 6.657 -7.560 8.245 1.00 89.88 90 ALA A O 1
ATOM 685 N N . ALA A 1 91 ? 4.777 -8.252 9.253 1.00 90.62 91 ALA A N 1
ATOM 686 C CA . ALA A 1 91 ? 4.319 -9.071 8.131 1.00 90.62 91 ALA A CA 1
ATOM 687 C C . ALA A 1 91 ? 4.087 -8.224 6.868 1.00 90.62 91 ALA A C 1
ATOM 689 O O . ALA A 1 91 ? 4.440 -8.637 5.767 1.00 90.62 91 ALA A O 1
ATOM 690 N N . HIS A 1 92 ? 3.554 -7.011 7.033 1.00 90.25 92 HIS A N 1
ATOM 691 C CA . HIS A 1 92 ? 3.393 -6.065 5.933 1.00 90.25 92 HIS A CA 1
ATOM 692 C C . HIS A 1 92 ? 4.743 -5.606 5.357 1.00 90.25 92 HIS A C 1
ATOM 694 O O . HIS A 1 92 ? 4.897 -5.520 4.140 1.00 90.25 92 HIS A O 1
ATOM 700 N N . GLN A 1 93 ? 5.742 -5.339 6.206 1.00 92.69 93 GLN A N 1
ATOM 701 C CA . GLN A 1 93 ? 7.095 -5.012 5.743 1.00 92.69 93 GLN A CA 1
ATOM 702 C C . GLN A 1 93 ? 7.729 -6.167 4.965 1.00 92.69 93 GLN A C 1
ATOM 704 O O . GLN A 1 93 ? 8.271 -5.937 3.884 1.00 92.69 93 GLN A O 1
ATOM 709 N N . ASP A 1 94 ? 7.617 -7.395 5.471 1.00 95.50 94 ASP A N 1
ATOM 710 C CA . ASP A 1 94 ? 8.134 -8.581 4.788 1.00 95.50 94 ASP A CA 1
ATOM 711 C C . ASP A 1 94 ? 7.474 -8.762 3.415 1.00 95.50 94 ASP A C 1
ATOM 713 O O . ASP A 1 94 ? 8.172 -8.993 2.424 1.00 95.50 94 ASP A O 1
ATOM 717 N N . GLN A 1 95 ? 6.152 -8.579 3.325 1.00 94.12 95 GLN A N 1
ATOM 718 C CA . GLN A 1 95 ? 5.421 -8.642 2.058 1.00 94.12 95 GLN A CA 1
ATOM 719 C C . GLN A 1 95 ? 5.923 -7.590 1.062 1.00 94.12 95 GLN A C 1
ATOM 721 O O . GLN A 1 95 ? 6.216 -7.924 -0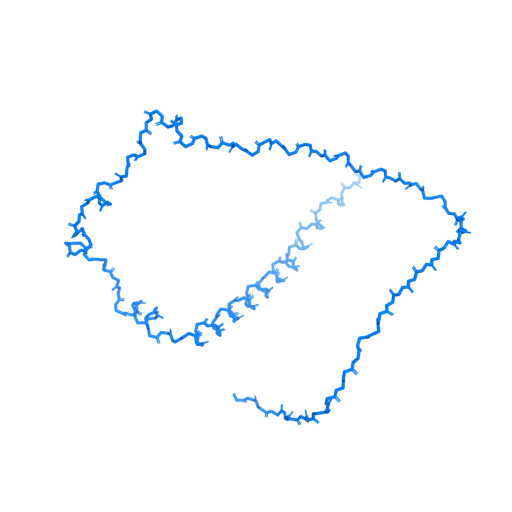.082 1.00 94.12 95 GLN A O 1
ATOM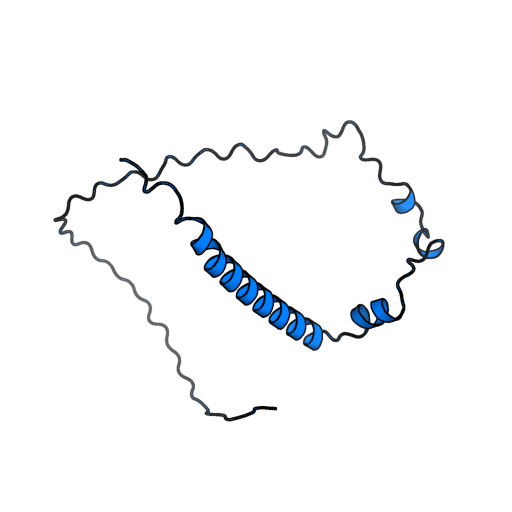 726 N N . LEU A 1 96 ? 6.107 -6.339 1.498 1.00 95.44 96 LEU A N 1
ATOM 727 C CA . LEU A 1 96 ? 6.628 -5.276 0.632 1.00 95.44 96 LEU A CA 1
ATOM 728 C C . LEU A 1 96 ? 8.036 -5.584 0.106 1.00 95.44 96 LEU A C 1
ATOM 730 O O . LEU A 1 96 ? 8.348 -5.291 -1.054 1.00 95.44 96 LEU A O 1
ATOM 734 N N . VAL A 1 97 ? 8.896 -6.175 0.939 1.00 97.94 97 VAL A N 1
ATOM 735 C CA . VAL A 1 97 ? 10.242 -6.595 0.526 1.00 97.94 97 VAL A CA 1
ATOM 736 C C . VAL A 1 97 ? 10.160 -7.711 -0.518 1.00 97.94 97 VAL A C 1
ATOM 738 O O . VAL A 1 97 ? 10.855 -7.642 -1.535 1.00 97.94 97 VAL A O 1
ATOM 741 N N . GLN A 1 98 ? 9.292 -8.705 -0.307 1.00 98.12 98 GLN A N 1
ATOM 742 C CA . GLN A 1 98 ? 9.070 -9.794 -1.265 1.00 98.12 98 GLN A CA 1
ATOM 743 C C . GLN A 1 98 ? 8.519 -9.281 -2.599 1.00 98.12 98 GLN A C 1
ATOM 745 O O . GLN A 1 98 ? 9.041 -9.639 -3.656 1.00 98.12 98 GLN A O 1
ATOM 750 N N . ASP A 1 99 ? 7.528 -8.394 -2.562 1.00 98.19 99 ASP A N 1
ATOM 751 C CA . ASP A 1 99 ? 6.922 -7.811 -3.759 1.00 98.19 99 ASP A CA 1
ATOM 752 C C . ASP A 1 99 ? 7.950 -6.996 -4.549 1.00 98.19 99 ASP A C 1
ATOM 754 O O . ASP A 1 99 ? 8.064 -7.129 -5.769 1.00 98.19 99 ASP A O 1
ATOM 758 N N . THR A 1 100 ? 8.774 -6.209 -3.853 1.00 98.38 100 THR A N 1
ATOM 759 C CA . THR A 1 100 ? 9.866 -5.451 -4.478 1.00 98.38 100 THR A CA 1
ATOM 760 C C . THR A 1 100 ? 10.870 -6.386 -5.152 1.00 98.38 100 THR A C 1
ATOM 762 O O . THR A 1 100 ? 11.277 -6.142 -6.290 1.00 98.38 100 THR A O 1
ATOM 765 N N . PHE A 1 101 ? 11.248 -7.485 -4.495 1.00 98.56 101 PHE A N 1
ATOM 766 C CA . PHE A 1 101 ? 12.139 -8.484 -5.082 1.00 98.56 101 PHE A CA 1
ATOM 767 C C . PHE A 1 101 ? 11.527 -9.140 -6.329 1.00 98.56 101 PHE A C 1
ATOM 769 O O . PHE A 1 101 ? 12.200 -9.271 -7.357 1.00 98.56 101 PHE A O 1
ATOM 776 N N . ALA A 1 102 ? 10.244 -9.501 -6.270 1.00 98.44 102 ALA A N 1
ATOM 777 C CA . ALA A 1 102 ? 9.517 -10.069 -7.400 1.00 98.44 102 ALA A CA 1
ATOM 778 C C . ALA A 1 102 ? 9.465 -9.096 -8.589 1.00 98.44 102 ALA A C 1
ATOM 780 O O . ALA A 1 102 ? 9.719 -9.501 -9.725 1.00 98.44 102 ALA A O 1
ATOM 781 N N . LEU A 1 103 ? 9.219 -7.808 -8.334 1.00 98.44 103 LEU A N 1
ATOM 782 C CA . LEU A 1 103 ? 9.229 -6.767 -9.363 1.00 98.44 103 LEU A CA 1
ATOM 783 C C . LEU A 1 103 ? 10.614 -6.586 -9.992 1.00 98.44 103 LEU A C 1
ATOM 785 O O . LEU A 1 103 ? 10.712 -6.491 -11.214 1.00 98.44 103 LEU A O 1
ATOM 789 N N . MET A 1 104 ? 11.685 -6.597 -9.194 1.00 98.50 104 MET A N 1
ATOM 790 C CA . MET A 1 104 ? 13.055 -6.525 -9.716 1.00 98.50 104 MET A CA 1
ATOM 791 C C . MET A 1 104 ? 13.374 -7.714 -10.629 1.00 98.50 104 MET A C 1
ATOM 793 O O . MET A 1 104 ? 13.927 -7.531 -11.713 1.00 98.50 104 MET A O 1
ATOM 797 N N . ARG A 1 105 ? 12.968 -8.927 -10.237 1.00 97.69 105 ARG A N 1
ATOM 798 C CA . ARG A 1 105 ? 13.147 -10.136 -11.055 1.00 97.69 105 ARG A CA 1
ATOM 799 C C . ARG A 1 105 ? 12.317 -10.097 -12.340 1.00 97.69 105 ARG A C 1
ATOM 801 O O . ARG A 1 105 ? 12.802 -10.509 -13.397 1.00 97.69 105 ARG A O 1
ATOM 808 N N . LEU A 1 106 ? 11.082 -9.605 -12.266 1.00 97.75 106 LEU A N 1
ATOM 809 C CA . LEU A 1 106 ? 10.222 -9.425 -13.434 1.00 97.75 106 LEU A CA 1
ATOM 810 C C . LEU A 1 106 ? 10.824 -8.407 -14.408 1.00 97.75 106 LEU A C 1
ATOM 812 O O . LEU A 1 106 ? 10.849 -8.665 -15.607 1.00 97.75 106 LEU A O 1
ATOM 816 N N . LEU A 1 107 ? 11.348 -7.291 -13.896 1.00 97.31 107 LEU A N 1
ATOM 817 C CA . LEU A 1 107 ? 12.010 -6.267 -14.700 1.00 97.31 107 LEU A CA 1
ATOM 818 C C . LEU A 1 107 ? 13.258 -6.816 -15.399 1.00 97.31 107 LEU A C 1
ATOM 820 O O . LEU A 1 107 ? 13.408 -6.616 -16.599 1.00 97.31 107 LEU A O 1
ATOM 824 N N . GLU A 1 108 ? 14.121 -7.535 -14.679 1.00 96.31 108 GLU A N 1
ATOM 825 C CA . GLU A 1 108 ? 15.293 -8.202 -15.265 1.00 96.31 108 GLU A CA 1
ATOM 826 C C . GLU A 1 108 ? 14.875 -9.137 -16.405 1.00 96.31 108 GLU A C 1
ATOM 828 O O . GLU A 1 108 ? 15.412 -9.054 -17.507 1.00 96.31 108 GLU A O 1
ATOM 833 N N . THR A 1 109 ? 13.856 -9.967 -16.169 1.00 95.44 109 THR A N 1
ATOM 834 C CA . THR A 1 109 ? 13.330 -10.892 -17.182 1.00 95.44 109 THR A CA 1
ATOM 835 C C . THR A 1 109 ? 12.775 -10.135 -18.388 1.00 95.44 109 THR A C 1
ATOM 837 O O . THR A 1 109 ? 13.072 -10.484 -19.525 1.00 95.44 109 THR A O 1
ATOM 840 N N . ALA A 1 110 ? 12.003 -9.072 -18.162 1.00 95.44 110 ALA A N 1
ATOM 841 C CA . ALA A 1 110 ? 11.445 -8.260 -19.235 1.00 95.44 110 ALA A CA 1
ATOM 842 C C . ALA A 1 110 ? 12.536 -7.574 -20.067 1.00 95.44 110 ALA A C 1
ATOM 844 O O . ALA A 1 110 ? 12.398 -7.505 -21.282 1.00 95.44 110 ALA A O 1
ATOM 845 N N . LEU A 1 111 ? 13.618 -7.096 -19.442 1.00 92.81 111 LEU A N 1
ATOM 846 C CA . LEU A 1 111 ? 14.747 -6.485 -20.148 1.00 92.81 111 LEU A CA 1
ATOM 847 C C . LEU A 1 111 ? 15.516 -7.516 -20.983 1.00 92.81 111 LEU A C 1
ATOM 849 O O . LEU A 1 111 ? 15.743 -7.272 -22.163 1.00 92.81 111 LEU A O 1
ATOM 853 N N . VAL A 1 112 ? 15.836 -8.681 -20.411 1.00 92.88 112 VAL A N 1
ATOM 854 C CA . VAL A 1 112 ? 16.530 -9.773 -21.121 1.00 92.88 112 VAL A CA 1
ATOM 855 C C . VAL A 1 112 ? 15.721 -10.264 -22.328 1.00 92.88 112 VAL A C 1
ATOM 857 O O . VAL A 1 112 ? 16.282 -10.472 -23.400 1.00 92.88 112 VAL A O 1
ATOM 860 N N . LEU A 1 113 ? 14.399 -10.401 -22.180 1.00 90.25 113 LEU A N 1
ATOM 861 C CA . LEU A 1 113 ? 13.497 -10.821 -23.264 1.00 90.25 113 LEU A CA 1
ATOM 862 C C . LEU A 1 113 ? 13.189 -9.709 -24.285 1.00 90.25 113 LEU A C 1
ATOM 864 O O . LEU A 1 113 ? 12.576 -9.963 -25.319 1.00 90.25 113 LEU A O 1
ATOM 868 N N . ASN A 1 114 ? 13.550 -8.452 -24.019 1.00 83.56 114 ASN A N 1
ATOM 869 C CA . ASN A 1 114 ? 13.298 -7.356 -24.959 1.00 83.56 114 ASN A CA 1
ATOM 870 C C . ASN A 1 114 ? 14.454 -7.158 -25.959 1.00 83.56 114 ASN A C 1
ATOM 872 O O . ASN A 1 114 ? 14.246 -6.558 -27.015 1.00 83.56 114 ASN A O 1
ATOM 876 N N . ASP A 1 115 ? 15.640 -7.705 -25.678 1.00 65.81 115 ASP A N 1
ATOM 877 C CA . ASP A 1 115 ? 16.817 -7.616 -26.557 1.00 65.81 115 ASP A CA 1
ATOM 878 C C . ASP A 1 115 ? 16.690 -8.475 -27.835 1.00 65.81 115 ASP A C 1
ATOM 880 O O . ASP A 1 115 ? 17.307 -8.184 -28.861 1.00 65.81 115 ASP A O 1
ATOM 884 N N . GLU A 1 116 ? 15.830 -9.496 -27.838 1.00 60.44 116 GLU A N 1
ATOM 885 C CA . GLU A 1 116 ? 15.649 -10.420 -28.971 1.00 60.44 116 GLU A CA 1
ATOM 886 C C . GLU A 1 116 ? 14.733 -9.890 -30.094 1.00 60.44 116 GLU A C 1
ATOM 888 O O . GLU A 1 116 ? 14.699 -10.454 -31.189 1.00 60.44 116 GLU A O 1
ATOM 893 N N . LYS A 1 117 ? 14.038 -8.759 -29.894 1.00 58.69 117 LYS A N 1
ATOM 894 C CA . LYS A 1 117 ? 13.142 -8.160 -30.910 1.00 58.69 117 LYS A CA 1
ATOM 895 C C . LYS A 1 117 ? 13.813 -7.136 -31.838 1.00 58.69 117 LYS A C 1
ATOM 897 O O . LYS A 1 117 ? 13.141 -6.563 -32.696 1.00 58.69 117 LYS A O 1
ATOM 902 N N . GLY A 1 118 ? 15.123 -6.917 -31.690 1.00 55.66 118 GLY A N 1
ATOM 903 C CA . GLY A 1 118 ? 15.901 -5.923 -32.442 1.00 55.66 118 GLY A CA 1
ATOM 904 C C . GLY A 1 118 ? 16.827 -6.453 -33.548 1.00 55.66 118 GLY A C 1
ATOM 905 O O . GLY A 1 118 ? 17.433 -5.640 -34.240 1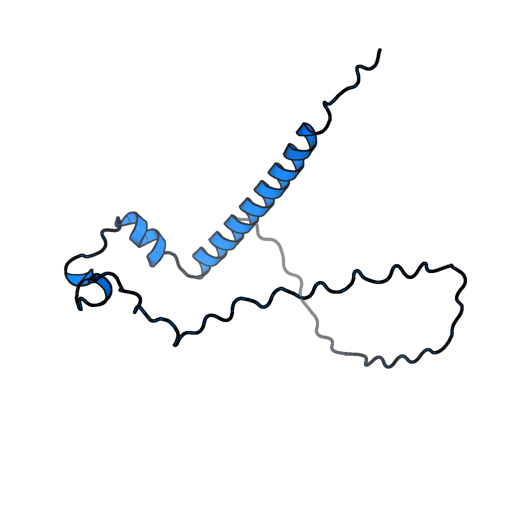.00 55.66 118 GLY A O 1
ATOM 906 N N . SER A 1 119 ? 16.955 -7.769 -33.761 1.00 53.00 119 SER A N 1
ATOM 907 C CA . SER A 1 119 ? 17.958 -8.338 -34.690 1.00 53.00 119 SER A CA 1
ATOM 908 C C . SER A 1 119 ? 17.397 -8.908 -36.000 1.00 53.00 119 SER A C 1
ATOM 910 O O . SER A 1 119 ? 18.064 -9.683 -36.679 1.00 53.00 119 SER A O 1
ATOM 912 N N . SER A 1 120 ? 16.187 -8.519 -36.407 1.00 54.56 120 SER A N 1
ATOM 913 C CA . SER A 1 120 ? 15.643 -8.912 -37.712 1.00 54.56 120 SER A CA 1
ATOM 914 C C . SER A 1 120 ? 15.107 -7.705 -38.471 1.00 54.56 120 SER A C 1
ATOM 916 O O . SER A 1 120 ? 13.909 -7.543 -38.679 1.00 54.56 120 SER A O 1
ATOM 918 N N . THR A 1 121 ? 16.005 -6.817 -38.897 1.00 49.72 121 THR A N 1
ATOM 919 C CA . THR A 1 121 ? 15.725 -5.988 -40.071 1.00 49.72 121 THR A CA 1
ATOM 920 C C . THR A 1 121 ? 16.919 -6.023 -41.020 1.00 49.72 121 THR A C 1
ATOM 922 O O . THR A 1 121 ? 18.003 -5.548 -40.699 1.00 49.72 121 THR A O 1
ATOM 925 N N . ARG A 1 122 ? 16.647 -6.571 -42.213 1.00 55.78 122 ARG A N 1
ATOM 926 C CA . ARG A 1 122 ? 17.338 -6.407 -43.503 1.00 55.78 122 ARG A CA 1
ATOM 927 C C . ARG A 1 122 ? 18.818 -6.806 -43.603 1.00 55.78 122 ARG A C 1
ATOM 929 O O . ARG A 1 122 ? 19.688 -5.968 -43.796 1.00 55.78 122 ARG A O 1
ATOM 936 N N . GLU A 1 123 ? 19.057 -8.109 -43.696 1.00 51.56 123 GLU A N 1
ATOM 937 C CA . GLU A 1 123 ? 20.069 -8.628 -44.622 1.00 51.56 123 GLU A CA 1
ATOM 938 C C . GLU A 1 123 ? 19.332 -9.143 -45.872 1.00 51.56 123 GLU A C 1
ATOM 940 O O . GLU A 1 123 ? 18.980 -10.313 -45.988 1.00 51.56 123 GLU A O 1
ATOM 945 N N . LEU A 1 124 ? 18.954 -8.224 -46.763 1.00 54.97 124 LEU A N 1
ATOM 946 C CA . LEU A 1 124 ? 18.482 -8.557 -48.112 1.00 54.97 124 LEU A CA 1
ATOM 947 C C . LEU A 1 124 ? 18.763 -7.370 -49.037 1.00 54.97 124 LEU A C 1
ATOM 949 O O . LEU A 1 124 ? 17.859 -6.751 -49.588 1.00 54.97 124 LEU A O 1
ATOM 953 N N . GLU A 1 125 ? 20.043 -7.028 -49.150 1.00 47.97 125 GLU A N 1
ATOM 954 C CA . GLU A 1 125 ? 20.552 -6.290 -50.301 1.00 47.97 125 GLU A CA 1
ATOM 955 C C . GLU A 1 125 ? 21.282 -7.311 -51.181 1.00 47.97 125 GLU A C 1
ATOM 957 O O . GLU A 1 125 ? 22.387 -7.757 -50.872 1.00 47.97 125 GLU A O 1
ATOM 962 N N . LYS A 1 126 ? 20.580 -7.766 -52.220 1.00 47.22 126 LYS A N 1
ATOM 963 C CA . LYS A 1 126 ? 21.134 -8.464 -53.377 1.00 47.22 126 LYS A CA 1
ATOM 964 C C . LYS A 1 126 ? 20.836 -7.610 -54.600 1.00 47.22 126 LYS A C 1
ATOM 966 O O . LYS A 1 126 ? 19.687 -7.119 -54.674 1.00 47.22 126 LYS A O 1
#

Sequence (126 aa):
IWAVLEESGPVGSSSPGGVSSSHGGSIIGSLVVRQPPPKRQREQEPVIDLEAFEKPFMFPRVFSDKGFLEKHPSMVADVERSIILDMGPAAHQDQLVQDTFALMRLLETALVLNDEKGSSTRELEK

Secondary structure (DSSP, 8-state):
--------------PPP-----------S------------PPPP----SS--SS-----GGGT-TTHHHHS-----HHHHHHHHSS-HHHHHHHHHHHHHHHHHHHHHHHHTTGGGSS-S-----

pLDDT: mean 72.14, std 19.18, range [33.41, 98.56]

Organism: NCBI:txid97028